Protein AF-A0A6J4FHJ6-F1 (afdb_monomer_lite)

Secondary structure (DSSP, 8-state):
--GGGS-HHHHHHHHHHHHHHHGGG---TTHHHHHHHHHHHHTT-TT-S-TTGGGSPPPGGGS-SHHHHHHHHHHHHHHHHTTS---TTHHHHHHHHHHHHT--HHHHHHHHHHHHS-GGGPPPHHHH---

Sequence (131 aa):
MELKDLSTDQRKALAVFAVQMMVADHSAAAAESQRIDWLEQELGVTGAIAAADYFIEPPLSLFPDRAARLLLLGELYVVALADGRRHPNENDVLKRLAASFGFGAPVLADLLAWAESPAASRPPVETAVKG

Radius of gyration: 13.81 Å; chains: 1; bounding box: 29×30×38 Å

Structure (mmCIF, N/CA/C/O backbone):
data_AF-A0A6J4FHJ6-F1
#
_entry.id   AF-A0A6J4FHJ6-F1
#
loop_
_atom_site.group_PDB
_atom_site.id
_atom_site.type_symbol
_atom_site.label_atom_id
_atom_site.label_alt_id
_atom_site.label_comp_id
_atom_site.label_asym_id
_atom_site.label_entity_id
_atom_site.label_seq_id
_atom_site.pdbx_PDB_ins_code
_atom_site.Cartn_x
_atom_site.Cartn_y
_atom_site.Cartn_z
_atom_site.occupancy
_atom_site.B_iso_or_equiv
_atom_site.auth_seq_id
_atom_site.auth_comp_id
_atom_site.auth_asym_id
_atom_site.auth_atom_id
_atom_site.pdbx_PDB_model_num
ATOM 1 N N . MET A 1 1 ? -6.924 4.117 -11.577 1.00 79.06 1 MET A N 1
ATOM 2 C CA . MET A 1 1 ? -7.394 4.027 -10.180 1.00 79.06 1 MET A CA 1
ATOM 3 C C . MET A 1 1 ? -6.351 4.645 -9.245 1.00 79.06 1 MET A C 1
ATOM 5 O O . MET A 1 1 ? -5.164 4.550 -9.547 1.00 79.06 1 MET A O 1
ATOM 9 N N . GLU A 1 2 ? -6.786 5.290 -8.166 1.00 83.00 2 GLU A N 1
ATOM 10 C CA . GLU A 1 2 ? -5.985 5.994 -7.150 1.00 83.00 2 GLU A CA 1
ATOM 11 C C . GLU A 1 2 ? -6.306 5.479 -5.734 1.00 83.00 2 GLU A C 1
ATOM 13 O O . GLU A 1 2 ? -7.322 4.818 -5.531 1.00 83.00 2 GLU A O 1
ATOM 18 N N . LEU A 1 3 ? -5.487 5.818 -4.729 1.00 82.69 3 LEU A N 1
ATOM 19 C CA . LEU A 1 3 ? -5.677 5.388 -3.331 1.00 82.69 3 LEU A CA 1
ATOM 20 C C . LEU A 1 3 ? -7.085 5.681 -2.780 1.00 82.69 3 LEU A C 1
ATOM 22 O O . LEU A 1 3 ? -7.664 4.866 -2.062 1.00 82.69 3 LEU A O 1
ATOM 26 N N . LYS A 1 4 ? -7.664 6.825 -3.162 1.00 84.19 4 LYS A N 1
ATOM 27 C CA . LYS A 1 4 ? -9.020 7.241 -2.765 1.00 84.19 4 LYS A CA 1
ATOM 28 C C . LYS A 1 4 ? -10.134 6.361 -3.346 1.00 84.19 4 LYS A C 1
ATOM 30 O O . LYS A 1 4 ? -11.243 6.381 -2.820 1.00 84.19 4 LYS A O 1
ATOM 35 N N . ASP A 1 5 ? -9.843 5.613 -4.411 1.00 87.69 5 ASP A N 1
ATOM 36 C CA . ASP A 1 5 ? -10.798 4.723 -5.075 1.00 87.69 5 ASP A CA 1
ATOM 37 C C . ASP A 1 5 ? -10.901 3.362 -4.362 1.00 87.69 5 ASP A C 1
ATOM 39 O O . ASP A 1 5 ? -11.840 2.607 -4.613 1.00 87.69 5 ASP A O 1
ATOM 43 N N . LEU A 1 6 ? -9.961 3.043 -3.462 1.00 89.94 6 LEU A N 1
ATOM 44 C CA . LEU A 1 6 ? -10.032 1.839 -2.637 1.00 89.94 6 LEU A CA 1
ATOM 45 C C . LEU A 1 6 ? -11.212 1.921 -1.663 1.00 89.94 6 LEU A C 1
ATOM 47 O O . LEU A 1 6 ? -11.481 2.973 -1.087 1.00 89.94 6 LEU A O 1
ATOM 51 N N . SER A 1 7 ? -11.882 0.799 -1.406 1.00 94.62 7 SER A N 1
ATOM 52 C CA . SER A 1 7 ? -12.872 0.686 -0.335 1.00 94.62 7 SER A CA 1
ATOM 53 C C . SER A 1 7 ? -12.218 0.815 1.044 1.00 94.62 7 SER A C 1
ATOM 55 O O . SER A 1 7 ? -11.008 0.645 1.202 1.00 94.62 7 SER A O 1
ATOM 57 N N . THR A 1 8 ? -13.018 1.069 2.081 1.00 94.56 8 THR A N 1
ATOM 58 C CA . THR A 1 8 ? -12.507 1.100 3.460 1.00 94.56 8 THR A CA 1
ATOM 59 C C . THR A 1 8 ? -11.808 -0.209 3.837 1.00 94.56 8 THR A C 1
ATOM 61 O O . THR A 1 8 ? -10.739 -0.166 4.436 1.00 94.56 8 THR A O 1
ATOM 64 N N . ASP A 1 9 ? -12.349 -1.364 3.441 1.00 95.81 9 ASP A N 1
ATOM 65 C CA . ASP A 1 9 ? -11.744 -2.667 3.745 1.00 95.81 9 ASP A CA 1
ATOM 66 C C . ASP A 1 9 ? -10.430 -2.888 2.986 1.00 95.81 9 ASP A C 1
ATOM 68 O O . ASP A 1 9 ? -9.483 -3.442 3.540 1.00 95.81 9 ASP A O 1
ATOM 72 N N . GLN A 1 10 ? -10.329 -2.397 1.748 1.00 95.25 10 GLN A N 1
ATOM 73 C CA . GLN A 1 10 ? -9.077 -2.416 0.987 1.00 95.25 10 GLN A CA 1
ATOM 74 C C . GLN A 1 10 ? -8.016 -1.512 1.621 1.00 95.25 10 GLN A C 1
ATOM 76 O O . GLN A 1 10 ? -6.862 -1.918 1.731 1.00 95.25 10 GLN A O 1
ATOM 81 N N . ARG A 1 11 ? -8.395 -0.316 2.089 1.00 95.19 11 ARG A N 1
ATOM 82 C CA . ARG A 1 11 ? -7.476 0.589 2.800 1.00 95.19 11 ARG A CA 1
ATOM 83 C C . ARG A 1 11 ? -7.028 0.007 4.140 1.00 95.19 11 ARG A C 1
ATOM 85 O O . ARG A 1 11 ? -5.852 0.102 4.472 1.00 95.19 11 ARG A O 1
ATOM 92 N N . LYS A 1 12 ? -7.921 -0.673 4.869 1.00 95.00 12 LYS A N 1
ATOM 93 C CA . LYS A 1 12 ? -7.554 -1.425 6.079 1.00 95.00 12 LYS A CA 1
ATOM 94 C C . LYS A 1 12 ? -6.572 -2.550 5.773 1.00 95.00 12 LYS A C 1
ATOM 96 O O . LYS A 1 12 ? -5.551 -2.662 6.439 1.00 95.00 12 LYS A O 1
ATOM 101 N N . ALA A 1 13 ? -6.850 -3.353 4.747 1.00 95.31 13 ALA A N 1
ATOM 102 C CA . ALA A 1 13 ? -5.952 -4.423 4.328 1.00 95.31 13 ALA A CA 1
ATOM 103 C C . ALA A 1 13 ? -4.571 -3.883 3.932 1.00 95.31 13 ALA A C 1
ATOM 105 O O . ALA A 1 13 ? -3.554 -4.456 4.311 1.00 95.31 13 ALA A O 1
ATOM 106 N N . LEU A 1 14 ? -4.532 -2.755 3.222 1.00 94.44 14 LEU A N 1
ATOM 107 C CA . LEU A 1 14 ? -3.291 -2.082 2.858 1.00 94.44 14 LEU A CA 1
ATOM 108 C C . LEU A 1 14 ? -2.503 -1.626 4.090 1.00 94.44 14 LEU A C 1
ATOM 110 O O . LEU A 1 14 ? -1.304 -1.890 4.157 1.00 94.44 14 LEU A O 1
ATOM 114 N N . ALA A 1 15 ? -3.170 -1.019 5.077 1.00 93.00 15 ALA A N 1
ATOM 115 C CA . ALA A 1 15 ? -2.541 -0.649 6.342 1.00 93.00 15 ALA A CA 1
ATOM 116 C C . ALA A 1 15 ? -1.938 -1.877 7.042 1.00 93.00 15 ALA A C 1
ATOM 118 O O . ALA A 1 15 ? -0.782 -1.848 7.452 1.00 93.00 15 ALA A O 1
ATOM 119 N N . VAL A 1 16 ? -2.676 -2.990 7.103 1.00 92.44 16 VAL A N 1
ATOM 120 C CA . VAL A 1 16 ? -2.187 -4.237 7.706 1.00 92.44 16 VAL A CA 1
ATOM 121 C C . VAL A 1 16 ? -0.962 -4.787 6.969 1.00 92.44 16 VAL A C 1
ATOM 123 O O . VAL A 1 16 ? 0.041 -5.085 7.614 1.00 92.44 16 VAL A O 1
ATOM 126 N N . PHE A 1 17 ? -0.989 -4.878 5.635 1.00 91.81 17 PHE A N 1
ATOM 127 C CA . PHE A 1 17 ? 0.169 -5.343 4.859 1.00 91.81 17 PHE A CA 1
ATOM 128 C C . PHE A 1 17 ? 1.398 -4.448 5.045 1.00 91.81 17 PHE A C 1
ATOM 130 O O . PHE A 1 17 ? 2.514 -4.950 5.175 1.00 91.81 17 PHE A O 1
ATOM 137 N N . ALA A 1 18 ? 1.197 -3.133 5.089 1.00 89.31 18 ALA A N 1
ATOM 138 C CA . ALA A 1 18 ? 2.258 -2.168 5.330 1.00 89.31 18 ALA A CA 1
ATOM 139 C C . ALA A 1 18 ? 2.877 -2.334 6.725 1.00 89.31 18 ALA A C 1
ATOM 141 O O . ALA A 1 18 ? 4.099 -2.356 6.848 1.00 89.31 18 ALA A O 1
ATOM 142 N N . VAL A 1 19 ? 2.063 -2.530 7.767 1.00 86.81 19 VAL A N 1
ATOM 143 C CA . VAL A 1 19 ? 2.575 -2.809 9.117 1.00 86.81 19 VAL A CA 1
ATOM 144 C C . VAL A 1 19 ? 3.337 -4.124 9.152 1.00 86.81 19 VAL A C 1
ATOM 146 O O . VAL A 1 19 ? 4.454 -4.147 9.654 1.00 86.81 19 VAL A O 1
ATOM 149 N N . GLN A 1 20 ? 2.800 -5.192 8.559 1.00 85.81 20 GLN A N 1
ATOM 150 C CA . GLN A 1 20 ? 3.484 -6.488 8.471 1.00 85.81 20 GLN A CA 1
ATOM 151 C C . GLN A 1 20 ? 4.840 -6.394 7.763 1.00 85.81 20 GLN A C 1
ATOM 153 O O . GLN A 1 20 ? 5.767 -7.119 8.114 1.00 85.81 20 GLN A O 1
ATOM 158 N N . MET A 1 21 ? 4.965 -5.490 6.790 1.00 83.81 21 MET A N 1
ATOM 159 C CA . MET A 1 21 ? 6.218 -5.199 6.100 1.00 83.81 21 MET A CA 1
ATOM 160 C C . MET A 1 21 ? 7.210 -4.436 6.996 1.00 83.81 21 MET A C 1
ATOM 162 O O . MET A 1 21 ? 8.385 -4.791 7.016 1.00 83.81 21 MET A O 1
ATOM 166 N N . MET A 1 22 ? 6.746 -3.450 7.775 1.00 78.19 22 MET A N 1
ATOM 167 C CA . MET A 1 22 ? 7.588 -2.668 8.697 1.00 78.19 22 MET A CA 1
ATOM 168 C C . MET A 1 22 ? 8.099 -3.491 9.889 1.00 78.19 22 MET A C 1
ATOM 170 O O . MET A 1 22 ? 9.265 -3.384 10.257 1.00 78.19 22 MET A O 1
ATOM 174 N N . VAL A 1 23 ? 7.242 -4.330 10.480 1.00 75.25 23 VAL A N 1
ATOM 175 C CA . VAL A 1 23 ? 7.563 -5.099 11.701 1.00 75.25 23 VAL A CA 1
ATOM 176 C C . VAL A 1 23 ? 8.324 -6.401 11.417 1.00 75.25 23 VAL A C 1
ATOM 178 O O . VAL A 1 23 ? 8.677 -7.127 12.351 1.00 75.25 23 VAL A O 1
ATOM 181 N N . ALA A 1 24 ? 8.590 -6.713 10.142 1.00 65.06 24 ALA A N 1
ATOM 182 C CA . ALA A 1 24 ? 9.255 -7.946 9.714 1.00 65.06 24 ALA A CA 1
ATOM 183 C C . ALA A 1 24 ? 10.684 -8.112 10.275 1.00 65.06 24 ALA A C 1
ATOM 185 O O . ALA A 1 24 ? 11.199 -9.227 10.277 1.00 65.06 24 ALA A O 1
ATOM 186 N N . ASP A 1 25 ? 11.312 -7.036 10.771 1.00 56.75 25 ASP A N 1
ATOM 187 C CA . ASP A 1 25 ? 12.667 -7.051 11.350 1.00 56.75 25 ASP A CA 1
ATOM 188 C C . ASP A 1 25 ? 12.692 -6.967 12.895 1.00 56.75 25 ASP A C 1
ATOM 190 O O . ASP A 1 25 ? 13.748 -6.810 13.503 1.00 56.75 25 ASP A O 1
ATOM 194 N N . HIS A 1 26 ? 11.529 -7.072 13.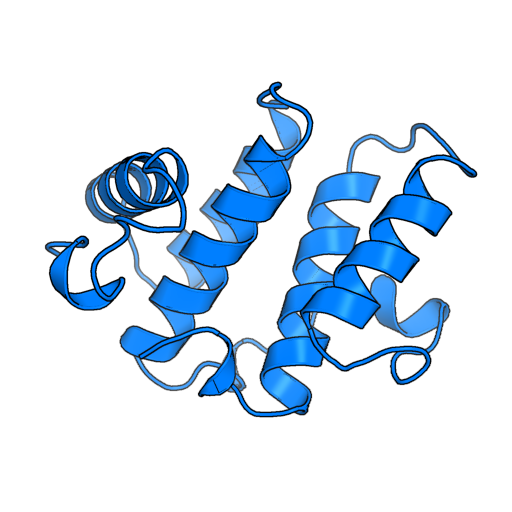559 1.00 53.19 26 HIS A N 1
ATOM 195 C CA . HIS A 1 26 ? 11.379 -7.119 15.027 1.00 53.19 26 HIS A CA 1
ATOM 196 C C . HIS A 1 26 ? 12.085 -5.995 15.828 1.00 53.19 26 HIS A C 1
ATOM 198 O O . HIS A 1 26 ? 12.336 -6.145 17.027 1.00 53.19 26 HIS A O 1
ATOM 204 N N . SER A 1 27 ? 12.371 -4.846 15.209 1.00 47.88 27 SER A N 1
ATOM 205 C CA . SER A 1 27 ? 13.122 -3.746 15.823 1.00 47.88 27 SER A CA 1
ATOM 206 C C . SER A 1 27 ? 12.438 -2.381 15.632 1.00 47.88 27 SER A C 1
ATOM 208 O O . SER A 1 27 ? 12.839 -1.615 14.760 1.00 47.88 27 SER A O 1
ATOM 210 N N . ALA A 1 28 ? 11.477 -2.027 16.502 1.00 50.66 28 ALA A N 1
ATOM 211 C CA . ALA A 1 28 ? 11.518 -0.843 17.392 1.00 50.66 28 ALA A CA 1
ATOM 212 C C . ALA A 1 28 ? 10.118 -0.297 17.780 1.00 50.66 28 ALA A C 1
ATOM 214 O O . ALA A 1 28 ? 9.475 0.456 17.050 1.00 50.66 28 ALA A O 1
ATOM 215 N N . ALA A 1 29 ? 9.752 -0.533 19.043 1.00 55.59 29 ALA A N 1
ATOM 216 C CA . ALA A 1 29 ? 8.441 -0.337 19.674 1.00 55.59 29 ALA A CA 1
ATOM 217 C C . ALA A 1 29 ? 7.928 1.115 19.892 1.00 55.59 29 ALA A C 1
ATOM 219 O O . ALA A 1 29 ? 7.054 1.325 20.728 1.00 55.59 29 ALA A O 1
ATOM 220 N N . ALA A 1 30 ? 8.455 2.131 19.198 1.00 51.94 30 ALA A N 1
ATOM 221 C CA . ALA A 1 30 ? 7.968 3.518 19.346 1.00 51.94 30 ALA A CA 1
ATOM 222 C C . ALA A 1 30 ? 7.965 4.323 18.038 1.00 51.94 30 ALA A C 1
ATOM 224 O O . ALA A 1 30 ? 7.035 5.090 17.788 1.00 51.94 30 ALA A O 1
ATOM 225 N N . ALA A 1 31 ? 8.971 4.125 17.179 1.00 55.12 31 ALA A N 1
ATOM 226 C CA . ALA A 1 31 ? 8.964 4.677 15.823 1.00 55.12 31 ALA A CA 1
ATOM 227 C C . ALA A 1 31 ? 7.906 3.988 14.939 1.00 55.12 31 ALA A C 1
ATOM 229 O O . ALA A 1 31 ? 7.358 4.622 14.041 1.00 55.12 31 ALA A O 1
ATOM 230 N N . GLU A 1 32 ? 7.577 2.723 15.230 1.00 67.69 32 GLU A N 1
ATOM 231 C CA . GLU A 1 32 ? 6.489 1.992 14.574 1.00 67.69 32 GLU A CA 1
ATOM 232 C C . GLU A 1 32 ? 5.123 2.614 14.872 1.00 67.69 32 GLU A C 1
ATOM 234 O O . GLU A 1 32 ? 4.383 2.875 13.935 1.00 67.69 32 GLU A O 1
ATOM 239 N N . SER A 1 33 ? 4.800 2.953 16.126 1.00 70.69 33 SER A N 1
ATOM 240 C CA . SER A 1 33 ? 3.485 3.525 16.464 1.00 70.69 33 SER A CA 1
ATOM 241 C C . SER A 1 33 ? 3.201 4.840 15.737 1.00 70.69 33 SER A C 1
ATOM 243 O O . SER A 1 33 ? 2.136 4.987 15.154 1.00 70.69 33 SER A O 1
ATOM 245 N N . GLN A 1 34 ? 4.171 5.761 15.672 1.00 77.19 34 GLN A N 1
ATOM 246 C CA . GLN A 1 34 ? 3.985 7.013 14.924 1.00 77.19 34 GLN A CA 1
ATOM 247 C C . GLN A 1 34 ? 3.828 6.783 13.416 1.00 77.19 34 GLN A C 1
ATOM 249 O O . GLN A 1 34 ? 3.076 7.502 12.761 1.00 77.19 34 GLN A O 1
ATOM 254 N N . ARG A 1 35 ? 4.529 5.788 12.854 1.00 76.25 35 ARG A N 1
ATOM 255 C CA . ARG A 1 35 ? 4.391 5.419 11.437 1.00 76.25 35 ARG A CA 1
ATOM 256 C C . ARG A 1 35 ? 3.044 4.764 11.151 1.00 76.25 35 ARG A C 1
ATOM 258 O O . ARG A 1 35 ? 2.466 5.048 10.109 1.00 76.25 35 ARG A O 1
ATOM 265 N N . ILE A 1 36 ? 2.547 3.938 12.069 1.00 82.19 36 ILE A N 1
ATOM 266 C CA . ILE A 1 36 ? 1.220 3.321 11.989 1.00 82.19 36 ILE A CA 1
ATOM 267 C C . ILE A 1 36 ? 0.143 4.404 12.048 1.00 82.19 36 ILE A C 1
ATOM 269 O O . ILE A 1 36 ? -0.693 4.452 11.155 1.00 82.19 36 ILE A O 1
ATOM 273 N N . ASP A 1 37 ? 0.205 5.315 13.023 1.00 85.50 37 ASP A N 1
ATOM 274 C CA . ASP A 1 37 ? -0.767 6.405 13.166 1.00 85.50 37 ASP A CA 1
ATOM 275 C C . ASP A 1 37 ? -0.798 7.301 11.918 1.00 85.50 37 ASP A C 1
ATOM 277 O O . ASP A 1 37 ? -1.868 7.617 11.393 1.00 85.50 37 ASP A O 1
ATOM 281 N N . TRP A 1 38 ? 0.382 7.674 11.406 1.00 85.19 38 TRP A N 1
ATOM 282 C CA . TRP A 1 38 ? 0.503 8.431 10.160 1.00 85.19 38 TRP A CA 1
ATOM 283 C C . TRP A 1 38 ? -0.108 7.670 8.978 1.00 85.19 38 TRP A C 1
ATOM 285 O O . TRP A 1 38 ? -0.899 8.234 8.226 1.00 85.19 38 TRP A O 1
ATOM 295 N N . LEU A 1 39 ? 0.202 6.380 8.838 1.00 86.06 39 LEU A N 1
ATOM 296 C CA . LEU A 1 39 ? -0.319 5.551 7.757 1.00 86.06 39 LEU A CA 1
ATOM 297 C C . LEU A 1 39 ? -1.844 5.401 7.837 1.00 86.06 39 LEU A C 1
ATOM 299 O O . LEU A 1 39 ? -2.532 5.546 6.828 1.00 86.06 39 LEU A O 1
ATOM 303 N N . GLU A 1 40 ? -2.394 5.137 9.023 1.00 90.12 40 GLU A N 1
ATOM 304 C CA . GLU A 1 40 ? -3.841 5.064 9.217 1.00 90.12 40 GLU A CA 1
ATOM 305 C C . GLU A 1 40 ? -4.523 6.392 8.860 1.00 90.12 40 GLU A C 1
ATOM 307 O O . GLU A 1 40 ? -5.616 6.383 8.287 1.00 90.12 40 GLU A O 1
ATOM 312 N N . GLN A 1 41 ? -3.887 7.525 9.178 1.00 90.94 41 GLN A N 1
ATOM 313 C CA . GLN A 1 41 ? -4.383 8.854 8.832 1.00 90.94 41 GLN A CA 1
ATOM 314 C C . GLN A 1 41 ? -4.381 9.088 7.316 1.00 90.94 41 GLN A C 1
ATOM 316 O O . GLN A 1 41 ? -5.411 9.496 6.776 1.00 90.94 41 GLN A O 1
ATOM 321 N N . GLU A 1 42 ? -3.282 8.785 6.621 1.00 86.25 42 GLU A N 1
ATOM 322 C CA . GLU A 1 42 ? -3.193 8.897 5.154 1.00 86.25 42 GLU A CA 1
ATOM 323 C C . GLU A 1 42 ? -4.237 8.017 4.449 1.00 86.25 42 GLU A C 1
ATOM 325 O O . GLU A 1 42 ? -4.797 8.384 3.415 1.00 86.25 42 GLU A O 1
ATOM 330 N N . LEU A 1 43 ? -4.556 6.867 5.043 1.00 89.06 43 LEU A N 1
ATOM 331 C CA . LEU A 1 43 ? -5.541 5.920 4.523 1.00 89.06 43 LEU A CA 1
ATOM 332 C C . LEU A 1 43 ? -6.977 6.198 4.986 1.00 89.06 43 LEU A C 1
ATOM 334 O O . LEU A 1 43 ? -7.912 5.530 4.530 1.00 89.06 43 LEU A O 1
ATOM 338 N N . GLY A 1 44 ? -7.187 7.163 5.883 1.00 91.62 44 GLY A N 1
ATOM 339 C CA . GLY A 1 44 ? -8.498 7.464 6.4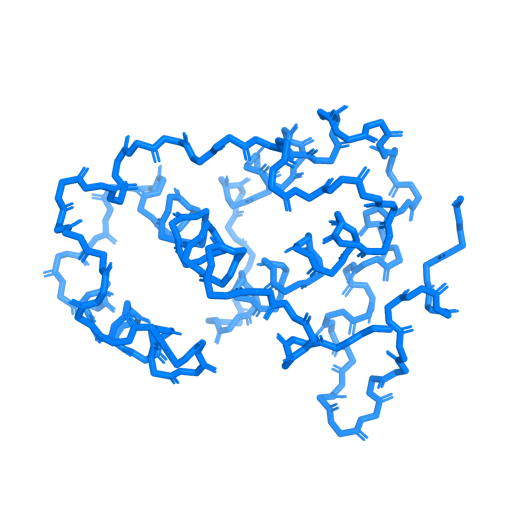57 1.00 91.62 44 GLY A CA 1
ATOM 340 C C . GLY A 1 44 ? -9.118 6.274 7.199 1.00 91.62 44 GLY A C 1
ATOM 341 O O . GLY A 1 44 ? -10.326 6.047 7.101 1.00 91.62 44 GLY A O 1
ATOM 342 N N . VAL A 1 45 ? -8.293 5.483 7.891 1.00 93.12 45 VAL A N 1
ATOM 343 C CA . VAL A 1 45 ? -8.693 4.300 8.680 1.00 93.12 45 VAL A CA 1
ATOM 344 C C . VAL A 1 45 ? -8.272 4.401 10.150 1.00 93.12 45 VAL A C 1
ATOM 346 O O . VAL A 1 45 ? -8.242 3.388 10.843 1.00 93.12 45 VAL A O 1
ATOM 349 N N . THR A 1 46 ? -7.986 5.613 10.635 1.00 92.50 46 THR A N 1
ATOM 350 C CA . THR A 1 46 ? -7.573 5.880 12.021 1.00 92.50 46 THR A CA 1
ATOM 351 C C . THR A 1 46 ? -8.491 5.216 13.044 1.00 92.50 46 THR A C 1
ATOM 353 O O . THR A 1 46 ? -9.699 5.465 13.063 1.00 92.50 46 THR A O 1
ATOM 356 N N . GLY A 1 47 ? -7.913 4.363 13.895 1.00 88.00 47 GLY A N 1
ATOM 357 C CA . GLY A 1 47 ? -8.624 3.640 14.951 1.00 88.00 47 GLY A CA 1
ATOM 358 C C . GLY A 1 47 ? -9.616 2.584 14.449 1.00 88.00 47 GLY A C 1
ATOM 359 O O . GLY A 1 47 ? -10.453 2.111 15.220 1.00 88.00 47 GLY A O 1
ATOM 360 N N . ALA A 1 48 ? -9.561 2.219 13.165 1.00 91.44 48 ALA A N 1
ATOM 361 C CA . ALA A 1 48 ? -10.495 1.279 12.547 1.00 91.44 48 ALA A CA 1
ATOM 362 C C . ALA A 1 48 ? -9.959 -0.164 12.453 1.00 91.44 48 ALA A C 1
ATOM 364 O O . ALA A 1 48 ? -10.677 -1.035 11.941 1.00 91.44 48 ALA A O 1
ATOM 365 N N . ILE A 1 49 ? -8.726 -0.402 12.913 1.00 91.38 49 ILE A N 1
ATOM 366 C CA . ILE A 1 49 ? -8.030 -1.694 12.942 1.00 91.38 49 ILE A CA 1
ATOM 367 C C . ILE A 1 49 ? -7.638 -1.965 14.396 1.00 91.38 49 ILE A C 1
ATOM 369 O O . ILE A 1 49 ? -7.006 -1.127 15.037 1.00 91.38 49 ILE A O 1
ATOM 373 N N . ALA A 1 50 ? -8.032 -3.112 14.953 1.00 88.94 50 ALA A N 1
ATOM 374 C CA . ALA A 1 50 ? -7.601 -3.456 16.302 1.00 88.94 50 ALA A CA 1
ATOM 375 C C . ALA A 1 50 ? -6.114 -3.843 16.294 1.00 88.94 50 ALA A C 1
ATOM 377 O O . ALA A 1 50 ? -5.632 -4.451 15.343 1.00 88.94 50 ALA A O 1
ATOM 378 N N . ALA A 1 51 ? -5.393 -3.575 17.387 1.00 84.25 51 ALA A N 1
ATOM 379 C CA . ALA A 1 51 ? -3.963 -3.892 17.490 1.00 84.25 51 ALA A CA 1
ATOM 380 C C . ALA A 1 51 ? -3.635 -5.366 17.162 1.00 84.25 51 ALA A C 1
ATOM 382 O O . ALA A 1 51 ? -2.595 -5.657 16.581 1.00 84.25 51 ALA A O 1
ATOM 383 N N . ALA A 1 52 ? -4.533 -6.296 17.507 1.00 85.62 52 ALA A N 1
ATOM 384 C CA . ALA A 1 52 ? -4.376 -7.716 17.199 1.00 85.62 52 ALA A CA 1
ATOM 385 C C . ALA A 1 52 ? -4.557 -8.042 15.703 1.00 85.62 52 ALA A C 1
ATOM 387 O O . ALA A 1 52 ? -3.927 -8.974 15.207 1.00 85.62 52 ALA A O 1
ATOM 388 N N . ASP A 1 53 ? -5.372 -7.269 14.981 1.00 89.12 53 ASP A N 1
ATOM 389 C CA . ASP A 1 53 ? -5.703 -7.521 13.574 1.00 89.12 53 ASP A CA 1
ATOM 390 C C . ASP A 1 53 ? -4.528 -7.205 12.641 1.00 89.12 53 ASP A C 1
ATOM 392 O O . ASP A 1 53 ? -4.428 -7.779 11.560 1.00 89.12 53 ASP A O 1
ATOM 396 N N . TYR A 1 54 ? -3.582 -6.368 13.077 1.00 86.94 54 TYR A N 1
ATOM 397 C CA . TYR A 1 54 ? -2.339 -6.106 12.345 1.00 86.94 54 TYR A CA 1
ATOM 398 C C . TYR A 1 54 ? -1.491 -7.362 12.106 1.00 86.94 54 TYR A C 1
ATOM 400 O O . TYR A 1 54 ? -0.733 -7.436 11.138 1.00 86.94 54 TYR A O 1
ATOM 408 N N . PHE A 1 55 ? -1.652 -8.380 12.949 1.00 84.06 55 PHE A N 1
ATOM 409 C CA . PHE A 1 55 ? -0.938 -9.651 12.835 1.00 84.06 55 PHE A CA 1
ATOM 410 C C . PHE A 1 55 ? -1.728 -10.719 12.067 1.00 84.06 55 PHE A C 1
ATOM 412 O O . PHE A 1 55 ? -1.261 -11.850 11.934 1.00 84.06 55 PHE A O 1
ATOM 419 N N . ILE A 1 56 ? -2.911 -10.376 11.552 1.00 89.31 56 ILE A N 1
ATOM 420 C CA . ILE A 1 56 ? -3.767 -11.273 10.776 1.00 89.31 56 ILE A CA 1
ATOM 421 C C . ILE A 1 56 ? -3.680 -10.861 9.307 1.00 89.31 56 ILE A C 1
ATOM 423 O O . ILE A 1 56 ? -4.038 -9.747 8.943 1.00 89.31 56 ILE A O 1
ATOM 427 N N . GLU A 1 57 ? -3.188 -11.752 8.444 1.00 89.88 57 GLU A N 1
ATOM 428 C CA . GLU A 1 57 ? -3.061 -11.458 7.013 1.00 89.88 57 GLU A CA 1
ATOM 429 C C . GLU A 1 57 ? -4.445 -11.229 6.366 1.00 89.88 57 GLU A C 1
ATOM 431 O O . GLU A 1 57 ? -5.312 -12.108 6.447 1.00 89.88 57 GLU A O 1
ATOM 436 N N . PRO A 1 58 ? -4.682 -10.068 5.722 1.00 93.56 58 PRO A N 1
ATOM 437 C CA . PRO A 1 58 ? -5.952 -9.783 5.071 1.00 93.56 58 PRO A CA 1
ATOM 438 C C . PRO A 1 58 ? -6.211 -10.714 3.880 1.00 93.56 58 PRO A C 1
ATOM 440 O O . PRO A 1 58 ? -5.281 -11.085 3.157 1.00 93.56 58 PRO A O 1
ATOM 443 N N . PRO A 1 59 ? -7.480 -11.047 3.589 1.00 94.62 59 PRO A N 1
ATOM 444 C CA . PRO A 1 59 ? -7.800 -11.885 2.446 1.00 94.62 59 PRO A CA 1
ATOM 445 C C . PRO A 1 59 ? -7.500 -11.158 1.129 1.00 94.62 59 PRO A C 1
ATOM 447 O O . PRO A 1 59 ? -8.047 -10.093 0.839 1.00 94.62 59 PRO A O 1
ATOM 450 N N . LEU A 1 60 ? -6.692 -11.787 0.273 1.00 93.69 60 LEU A N 1
ATOM 451 C CA . LEU A 1 60 ? -6.321 -11.250 -1.043 1.00 93.69 60 LEU A CA 1
ATOM 452 C C . LEU A 1 60 ? -7.522 -11.028 -1.977 1.00 93.69 60 LEU A C 1
ATOM 454 O O . LEU A 1 60 ? -7.445 -10.219 -2.900 1.00 93.69 60 LEU A O 1
ATOM 458 N N . SER A 1 61 ? -8.653 -11.695 -1.720 1.00 95.44 61 SER A N 1
ATOM 459 C CA . SER A 1 61 ? -9.910 -11.495 -2.451 1.00 95.44 61 SER A CA 1
ATOM 460 C C . SER A 1 61 ? -10.484 -10.081 -2.317 1.00 95.44 61 SER A C 1
ATOM 462 O O . SER A 1 61 ? -11.349 -9.717 -3.109 1.00 95.44 61 SER A O 1
ATOM 464 N N . LEU A 1 62 ? -10.003 -9.274 -1.361 1.00 95.88 62 LEU A N 1
ATOM 465 C CA . LEU A 1 62 ? -10.327 -7.846 -1.271 1.00 95.88 62 LEU A CA 1
ATOM 466 C C . LEU A 1 62 ? -9.809 -7.044 -2.471 1.00 95.88 62 LEU A C 1
ATOM 468 O O . LEU A 1 62 ? -10.312 -5.953 -2.722 1.00 95.88 62 LEU A O 1
ATOM 472 N N . PHE A 1 63 ? -8.852 -7.576 -3.236 1.00 95.50 63 PHE A N 1
ATOM 473 C CA . PHE A 1 63 ? -8.278 -6.946 -4.427 1.00 95.50 63 PHE A CA 1
ATOM 474 C C . PHE A 1 63 ? -8.658 -7.768 -5.673 1.00 95.50 63 PHE A C 1
ATOM 476 O O . PHE A 1 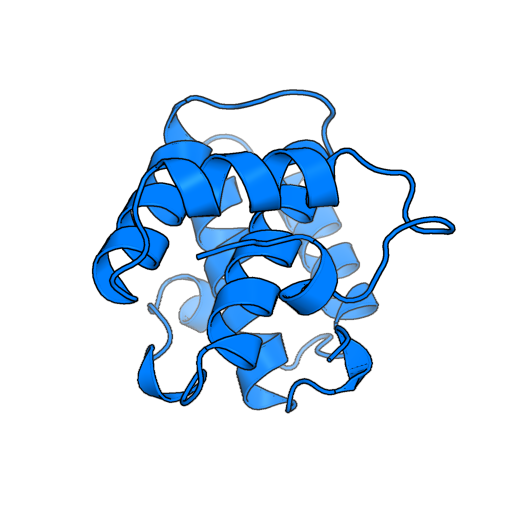63 ? -7.849 -8.547 -6.195 1.00 95.50 63 PHE A O 1
ATOM 483 N N . PRO A 1 64 ? -9.923 -7.667 -6.131 1.00 93.31 64 PRO A N 1
ATOM 484 C CA . PRO A 1 64 ? -10.495 -8.616 -7.081 1.00 93.31 64 PRO A CA 1
ATOM 485 C C . PRO A 1 64 ? -9.889 -8.501 -8.480 1.00 93.31 64 PRO A C 1
ATOM 487 O O . PRO A 1 64 ? -9.734 -9.519 -9.155 1.00 93.31 64 PRO A O 1
ATOM 490 N N . ASP A 1 65 ? -9.500 -7.300 -8.900 1.00 93.50 65 ASP A N 1
ATOM 491 C CA . ASP A 1 65 ? -9.021 -7.018 -10.250 1.00 93.50 65 ASP A CA 1
ATOM 492 C C . ASP A 1 65 ? -7.542 -6.601 -10.294 1.00 93.50 65 ASP A C 1
ATOM 494 O O . ASP A 1 65 ? -6.885 -6.363 -9.278 1.00 93.50 65 ASP A O 1
ATOM 498 N N . ARG A 1 66 ? -6.995 -6.553 -11.515 1.00 93.12 66 ARG A N 1
ATOM 499 C CA . ARG A 1 66 ? -5.592 -6.198 -11.762 1.00 93.12 66 ARG A CA 1
ATOM 500 C C . ARG A 1 66 ? -5.263 -4.800 -11.238 1.00 93.12 66 ARG A C 1
ATOM 502 O O . ARG A 1 66 ? -4.182 -4.625 -10.683 1.00 93.12 66 ARG A O 1
ATOM 509 N N . ALA A 1 67 ? -6.171 -3.837 -11.393 1.00 92.25 67 ALA A N 1
ATOM 510 C CA . ALA A 1 67 ? -5.960 -2.467 -10.949 1.00 92.25 67 ALA A CA 1
ATOM 511 C C . ALA A 1 67 ? -5.762 -2.429 -9.430 1.00 92.25 67 ALA A C 1
ATOM 513 O O . ALA A 1 67 ? -4.741 -1.927 -8.960 1.00 92.25 67 ALA A O 1
ATOM 514 N N . ALA A 1 68 ? -6.699 -3.015 -8.676 1.00 93.56 68 ALA A N 1
ATOM 515 C CA . ALA A 1 68 ? -6.689 -3.116 -7.216 1.00 93.56 68 ALA A CA 1
ATOM 516 C C . ALA A 1 68 ? -5.368 -3.695 -6.698 1.00 93.56 68 ALA A C 1
ATOM 518 O O . ALA A 1 68 ? -4.751 -3.150 -5.784 1.00 93.56 68 ALA A O 1
ATOM 519 N N . ARG A 1 69 ? -4.904 -4.779 -7.327 1.00 95.38 69 ARG A N 1
ATOM 520 C CA . ARG A 1 69 ? -3.671 -5.479 -6.941 1.00 95.38 69 ARG A CA 1
ATOM 521 C C . ARG A 1 69 ? -2.416 -4.664 -7.244 1.00 95.38 69 ARG A C 1
ATOM 523 O O . ARG A 1 69 ? -1.500 -4.640 -6.428 1.00 95.38 69 ARG A O 1
ATOM 530 N N . LEU A 1 70 ? -2.366 -3.998 -8.400 1.00 94.75 70 LEU A N 1
ATOM 531 C CA . LEU A 1 70 ? -1.250 -3.116 -8.742 1.00 94.75 70 LEU A CA 1
ATOM 532 C C . LEU A 1 70 ? -1.179 -1.907 -7.821 1.00 94.75 70 LEU A C 1
ATOM 534 O O . LEU A 1 70 ? -0.088 -1.547 -7.395 1.00 94.75 70 LEU A O 1
ATOM 538 N N . LEU A 1 71 ? -2.324 -1.305 -7.496 1.00 93.31 71 LEU A N 1
ATOM 539 C CA . LEU A 1 71 ? -2.358 -0.181 -6.572 1.00 93.31 71 LEU A CA 1
ATOM 540 C C . LEU A 1 71 ? -1.905 -0.611 -5.177 1.00 93.31 71 LEU A C 1
ATOM 542 O O . LEU A 1 71 ? -1.052 0.055 -4.610 1.00 93.31 71 LEU A O 1
ATOM 546 N N . LEU A 1 72 ? -2.381 -1.754 -4.666 1.00 94.56 72 LEU A N 1
ATOM 547 C CA . LEU A 1 72 ? -1.894 -2.299 -3.396 1.00 94.56 72 LEU A CA 1
ATOM 548 C C . LEU A 1 72 ? -0.366 -2.427 -3.387 1.00 94.56 72 LEU A C 1
ATOM 550 O O . LEU A 1 72 ? 0.287 -1.913 -2.485 1.00 94.56 72 LEU A O 1
ATOM 554 N N . LEU A 1 73 ? 0.212 -3.098 -4.386 1.00 93.94 73 LEU A N 1
ATOM 555 C CA . LEU A 1 73 ? 1.662 -3.295 -4.444 1.00 93.94 73 LEU A CA 1
ATOM 556 C C . LEU A 1 73 ? 2.427 -1.980 -4.623 1.00 93.94 73 LEU A C 1
ATOM 558 O O . LEU A 1 73 ? 3.473 -1.797 -4.007 1.00 93.94 73 LEU A O 1
ATOM 562 N N . GLY A 1 74 ? 1.921 -1.073 -5.460 1.00 92.31 74 GLY A N 1
ATOM 563 C CA . GLY A 1 74 ? 2.537 0.228 -5.703 1.00 92.31 74 GLY A CA 1
ATOM 564 C C . GLY A 1 74 ? 2.583 1.074 -4.437 1.00 92.31 74 GLY A C 1
ATOM 565 O O . GLY A 1 74 ? 3.627 1.620 -4.099 1.00 92.31 74 GLY A O 1
ATOM 566 N N . GLU A 1 75 ? 1.483 1.134 -3.696 1.00 91.12 75 GLU A N 1
ATOM 567 C CA . GLU A 1 75 ? 1.416 1.869 -2.433 1.00 91.12 75 GLU A CA 1
ATOM 568 C C . GLU A 1 75 ? 2.281 1.217 -1.346 1.00 91.12 75 GLU A C 1
ATOM 570 O O . GLU A 1 75 ? 2.961 1.917 -0.599 1.00 91.12 75 GLU A O 1
ATOM 575 N N . LEU A 1 76 ? 2.369 -0.117 -1.305 1.00 90.75 76 LEU A N 1
ATOM 576 C CA . LEU A 1 76 ? 3.323 -0.798 -0.424 1.00 90.75 76 LEU A CA 1
ATOM 577 C C . LEU A 1 76 ? 4.779 -0.443 -0.768 1.00 90.75 76 LEU A C 1
ATOM 579 O O . LEU A 1 76 ? 5.582 -0.245 0.139 1.00 90.75 76 LEU A O 1
ATOM 583 N N . TYR A 1 77 ? 5.126 -0.273 -2.048 1.00 89.56 77 TYR A N 1
ATOM 584 C CA . TYR A 1 77 ? 6.439 0.260 -2.425 1.00 89.56 77 TYR A CA 1
ATOM 585 C C . TYR A 1 77 ? 6.652 1.696 -1.937 1.00 89.56 77 TYR A C 1
ATOM 587 O O . TYR A 1 77 ? 7.740 2.019 -1.468 1.00 89.56 77 TYR A O 1
ATOM 595 N N . VAL A 1 78 ? 5.637 2.560 -2.019 1.00 87.56 78 VAL A N 1
ATOM 596 C CA . VAL A 1 78 ? 5.724 3.939 -1.506 1.00 87.56 78 VAL A CA 1
ATOM 597 C C . VAL A 1 78 ? 5.999 3.937 -0.005 1.00 87.56 78 VAL A C 1
ATOM 599 O O . VAL A 1 78 ? 6.860 4.682 0.457 1.00 87.56 78 VAL A O 1
ATOM 602 N N . VAL A 1 79 ? 5.310 3.069 0.737 1.00 84.00 79 VAL A N 1
ATOM 603 C CA . VAL A 1 79 ? 5.518 2.897 2.176 1.00 84.00 79 VAL A CA 1
ATOM 604 C C . VAL A 1 79 ? 6.929 2.387 2.477 1.00 84.00 79 VAL A C 1
ATOM 606 O O . VAL A 1 79 ? 7.594 2.957 3.338 1.00 84.00 79 VAL A O 1
ATOM 609 N N . ALA A 1 80 ? 7.413 1.375 1.751 1.00 82.00 80 ALA A N 1
ATOM 610 C CA . ALA A 1 80 ? 8.770 0.848 1.925 1.00 82.00 80 ALA A CA 1
ATOM 611 C C . ALA A 1 80 ? 9.845 1.914 1.649 1.00 82.00 80 ALA A C 1
ATOM 613 O O . ALA A 1 80 ? 10.872 1.965 2.310 1.00 82.00 80 ALA A O 1
ATOM 614 N N . LEU A 1 81 ? 9.609 2.812 0.689 1.00 80.56 81 LEU A N 1
ATOM 615 C CA . LEU A 1 81 ? 10.551 3.880 0.341 1.00 80.56 81 LEU A CA 1
ATOM 616 C C . LEU A 1 81 ? 10.474 5.102 1.274 1.00 80.56 81 LEU A C 1
ATOM 618 O O . LEU A 1 81 ? 11.317 5.996 1.164 1.00 80.56 81 LEU A O 1
ATOM 622 N N . ALA A 1 82 ? 9.494 5.169 2.182 1.00 77.19 82 ALA A N 1
ATOM 623 C CA . ALA A 1 82 ? 9.231 6.355 2.999 1.00 77.19 82 ALA A CA 1
ATOM 624 C C . ALA A 1 82 ? 10.374 6.696 3.971 1.00 77.19 82 ALA A C 1
ATOM 626 O O . ALA A 1 82 ? 10.559 7.864 4.315 1.00 77.19 82 ALA A O 1
ATOM 627 N N . ASP A 1 83 ? 11.164 5.707 4.399 1.00 68.88 83 ASP A N 1
ATOM 628 C CA . ASP A 1 83 ? 12.323 5.928 5.271 1.00 68.88 83 ASP A CA 1
ATOM 629 C C . ASP A 1 83 ? 13.650 6.140 4.510 1.00 68.88 83 ASP A C 1
ATOM 631 O O . ASP A 1 83 ? 14.708 6.326 5.123 1.00 68.88 83 ASP A O 1
ATOM 635 N N . GLY A 1 84 ? 13.588 6.162 3.173 1.00 61.25 84 GLY A N 1
ATOM 636 C CA . GLY A 1 84 ? 14.727 6.377 2.283 1.00 61.25 84 GLY A CA 1
ATOM 637 C C . GLY A 1 84 ? 15.712 5.207 2.218 1.00 61.25 84 GLY A C 1
ATOM 638 O O . GLY A 1 84 ? 16.782 5.354 1.619 1.00 61.25 84 GLY A O 1
ATOM 639 N N . ARG A 1 85 ? 15.398 4.056 2.824 1.00 61.78 85 ARG A N 1
ATOM 640 C CA . ARG A 1 85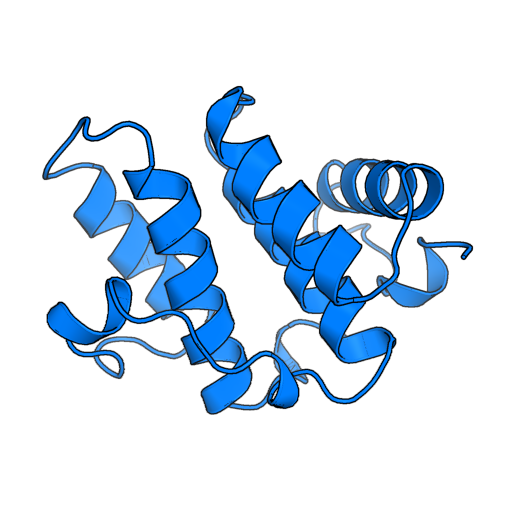 ? 16.210 2.838 2.781 1.00 61.78 85 ARG A CA 1
ATOM 641 C C . ARG A 1 85 ? 15.368 1.692 2.236 1.00 61.78 85 ARG A C 1
ATOM 643 O O . ARG A 1 85 ? 14.165 1.647 2.402 1.00 61.78 85 ARG A O 1
ATOM 650 N N . ARG A 1 86 ? 16.016 0.765 1.533 1.00 62.69 86 ARG A N 1
ATOM 651 C CA . ARG A 1 86 ? 15.381 -0.494 1.132 1.00 62.69 86 ARG A CA 1
ATOM 652 C C . ARG A 1 86 ? 15.851 -1.563 2.094 1.00 62.69 86 ARG A C 1
ATOM 654 O O . ARG A 1 86 ? 17.045 -1.882 2.082 1.00 62.69 86 ARG A O 1
ATOM 661 N N . HIS A 1 87 ? 14.951 -2.134 2.881 1.00 64.62 87 HIS A N 1
ATOM 662 C CA . HIS A 1 87 ? 15.316 -3.264 3.726 1.00 64.62 87 HIS A CA 1
ATOM 663 C C . HIS A 1 87 ? 15.127 -4.572 2.940 1.00 64.62 87 HIS A C 1
ATOM 665 O O . HIS A 1 87 ? 14.126 -4.744 2.237 1.00 64.62 87 HIS A O 1
ATOM 671 N N . PRO A 1 88 ? 16.079 -5.524 2.998 1.00 63.94 88 PRO A N 1
ATOM 672 C CA . PRO A 1 88 ? 15.961 -6.802 2.293 1.00 63.94 88 PRO A CA 1
ATOM 673 C C . PRO A 1 88 ? 14.663 -7.561 2.607 1.00 63.94 88 PRO A C 1
ATOM 675 O O . PRO A 1 88 ? 14.114 -8.198 1.711 1.00 63.94 88 PRO A O 1
ATOM 678 N N . ASN A 1 89 ? 14.153 -7.425 3.836 1.00 63.94 89 ASN A N 1
ATOM 679 C CA . ASN A 1 89 ? 12.971 -8.128 4.337 1.00 63.94 89 ASN A CA 1
ATOM 680 C C . ASN A 1 89 ? 11.648 -7.527 3.818 1.00 63.94 89 ASN A C 1
ATOM 682 O O . ASN A 1 89 ? 10.685 -8.259 3.595 1.00 63.94 89 ASN A O 1
ATOM 686 N N . GLU A 1 90 ? 11.593 -6.219 3.537 1.00 67.12 90 GLU A N 1
ATOM 687 C CA . GLU A 1 90 ? 10.396 -5.562 2.971 1.00 67.12 90 GLU A CA 1
ATOM 688 C C . GLU A 1 90 ? 10.085 -6.083 1.564 1.00 67.12 90 GLU A C 1
ATOM 690 O O . GLU A 1 90 ? 8.930 -6.235 1.159 1.00 67.12 90 GLU A O 1
ATOM 695 N N . ASN A 1 91 ? 11.139 -6.452 0.832 1.00 74.44 91 ASN A N 1
ATOM 696 C CA . ASN A 1 91 ? 11.004 -7.058 -0.483 1.00 74.44 91 ASN A CA 1
ATOM 697 C C . ASN A 1 91 ? 10.325 -8.432 -0.441 1.00 74.44 91 ASN A C 1
ATOM 699 O O . ASN A 1 91 ? 9.785 -8.846 -1.465 1.00 74.44 91 ASN A O 1
ATOM 703 N N . ASP A 1 92 ? 10.337 -9.155 0.680 1.00 81.44 92 ASP A N 1
ATOM 704 C CA . ASP A 1 92 ? 9.780 -10.509 0.726 1.00 81.44 92 ASP A CA 1
ATOM 705 C C . ASP A 1 92 ? 8.252 -10.501 0.808 1.00 81.44 92 ASP A C 1
ATOM 707 O O . ASP A 1 92 ? 7.606 -11.286 0.108 1.00 81.44 92 ASP A O 1
ATOM 711 N N . VAL A 1 93 ? 7.657 -9.564 1.557 1.00 84.44 93 VAL A N 1
ATOM 712 C CA . VAL A 1 93 ? 6.197 -9.350 1.553 1.00 84.44 93 VAL A CA 1
ATOM 713 C C . VAL A 1 93 ? 5.733 -8.935 0.155 1.00 84.44 93 VAL A C 1
ATOM 715 O O . VAL A 1 93 ? 4.824 -9.552 -0.401 1.00 84.44 93 VAL A O 1
ATOM 718 N N . LEU A 1 94 ? 6.410 -7.963 -0.464 1.00 89.12 94 LEU A N 1
ATOM 719 C CA . LEU A 1 94 ? 6.095 -7.492 -1.817 1.00 89.12 94 LEU A CA 1
ATOM 720 C C . LEU A 1 94 ? 6.203 -8.606 -2.869 1.00 89.12 94 LEU A C 1
ATOM 722 O O . LEU A 1 94 ? 5.284 -8.790 -3.669 1.00 89.12 94 LEU A O 1
ATOM 726 N N . LYS A 1 95 ? 7.286 -9.395 -2.852 1.00 89.31 95 LYS A N 1
ATOM 727 C CA . LYS A 1 95 ? 7.460 -10.541 -3.761 1.00 89.31 95 LYS A CA 1
ATOM 728 C C . LYS A 1 95 ? 6.394 -11.609 -3.539 1.00 89.31 95 LYS A C 1
ATOM 730 O O . LYS A 1 95 ? 5.865 -12.134 -4.518 1.00 89.31 95 LYS A O 1
ATOM 735 N N . ARG A 1 96 ? 6.063 -11.931 -2.282 1.00 91.00 96 ARG A N 1
ATOM 736 C CA . ARG A 1 96 ? 5.023 -12.915 -1.942 1.00 91.00 96 ARG A CA 1
ATOM 737 C C . ARG A 1 96 ? 3.656 -12.475 -2.459 1.00 91.00 96 ARG A C 1
ATOM 739 O O . ARG A 1 96 ? 2.954 -13.275 -3.081 1.00 91.00 96 ARG A O 1
ATOM 746 N N . LEU A 1 97 ? 3.290 -11.214 -2.236 1.00 93.06 97 LEU A N 1
ATOM 747 C CA . LEU A 1 97 ? 2.026 -10.653 -2.709 1.00 93.06 97 LEU A CA 1
ATOM 748 C C . LEU A 1 97 ? 1.972 -10.616 -4.237 1.00 93.06 97 LEU A C 1
ATOM 750 O O . LEU A 1 97 ? 1.002 -11.086 -4.827 1.00 93.06 97 LEU A O 1
ATOM 754 N N . ALA A 1 98 ? 3.038 -10.155 -4.893 1.00 93.62 98 ALA A N 1
ATOM 755 C CA . ALA A 1 98 ? 3.118 -10.153 -6.350 1.00 93.62 98 ALA A CA 1
ATOM 756 C C . ALA A 1 98 ? 2.992 -11.559 -6.945 1.00 93.62 98 ALA A C 1
ATOM 758 O O . ALA A 1 98 ? 2.186 -11.756 -7.853 1.00 93.62 98 ALA A O 1
ATOM 759 N N . ALA A 1 99 ? 3.688 -12.550 -6.383 1.00 94.19 99 ALA A N 1
ATOM 760 C CA . ALA A 1 99 ? 3.552 -13.944 -6.797 1.00 94.19 99 ALA A CA 1
ATOM 761 C C . ALA A 1 99 ? 2.114 -14.460 -6.612 1.00 94.19 99 ALA A C 1
ATOM 763 O O . ALA A 1 99 ? 1.571 -15.098 -7.513 1.00 94.19 99 ALA A O 1
ATOM 764 N N . SER A 1 100 ? 1.469 -14.123 -5.491 1.00 94.62 100 SER A N 1
ATOM 765 C CA . SER A 1 100 ? 0.075 -14.503 -5.207 1.00 94.62 100 SER A CA 1
ATOM 766 C C . SER A 1 100 ? -0.923 -13.869 -6.183 1.00 94.62 100 SER A C 1
ATOM 768 O O . SER A 1 100 ? -1.965 -14.451 -6.478 1.00 94.62 100 SER A O 1
ATOM 770 N N . PHE A 1 101 ? -0.594 -12.697 -6.731 1.00 94.56 101 PHE A N 1
ATOM 771 C CA . PHE A 1 101 ? -1.377 -12.028 -7.769 1.00 94.56 101 PHE A CA 1
ATOM 772 C C . PHE A 1 101 ? -1.015 -12.443 -9.200 1.00 94.56 101 PHE A C 1
ATOM 774 O O . PHE A 1 101 ? -1.692 -12.011 -10.134 1.00 94.56 101 PHE A O 1
ATOM 781 N N . GLY A 1 102 ? 0.006 -13.286 -9.380 1.00 94.44 102 GLY A N 1
ATOM 782 C CA . GLY A 1 102 ? 0.495 -13.713 -10.691 1.00 94.44 102 GLY A CA 1
ATOM 783 C C . GLY A 1 102 ? 1.378 -12.680 -11.399 1.00 94.44 102 GLY A C 1
ATOM 784 O O . GLY A 1 102 ? 1.547 -12.752 -12.614 1.00 94.44 102 GLY A O 1
ATOM 785 N N . PHE A 1 103 ? 1.940 -11.715 -10.670 1.00 94.69 103 PHE A N 1
ATOM 786 C CA . PHE A 1 103 ? 2.838 -10.702 -11.215 1.00 94.69 103 PHE A CA 1
ATOM 787 C C . PHE A 1 103 ? 4.303 -11.131 -11.117 1.00 94.69 103 PHE A C 1
ATOM 789 O O . PHE A 1 103 ? 4.786 -11.560 -10.070 1.00 94.69 103 PHE A O 1
ATOM 796 N N . GLY A 1 104 ? 5.018 -10.997 -12.235 1.00 91.69 104 GLY A N 1
ATOM 797 C CA . GLY A 1 104 ? 6.443 -11.301 -12.329 1.00 91.69 104 GLY A CA 1
ATOM 798 C C . GLY A 1 104 ? 7.348 -10.095 -12.065 1.00 91.69 104 GLY A C 1
ATOM 799 O O . GLY A 1 104 ? 6.898 -8.971 -11.844 1.00 91.69 104 GLY A O 1
ATOM 800 N N . ALA A 1 105 ? 8.657 -10.330 -12.170 1.00 89.69 105 ALA A N 1
ATOM 801 C CA . ALA A 1 105 ? 9.686 -9.308 -11.978 1.00 89.69 105 ALA A CA 1
ATOM 802 C C . ALA A 1 105 ? 9.519 -8.030 -12.836 1.00 89.69 105 ALA A C 1
ATOM 804 O O . ALA A 1 105 ? 9.780 -6.958 -12.296 1.00 89.69 105 ALA A O 1
ATOM 805 N N . PRO A 1 106 ? 9.062 -8.080 -14.109 1.00 92.12 106 PRO A N 1
ATOM 806 C CA . PRO A 1 106 ? 8.854 -6.859 -14.895 1.00 92.12 106 PRO A CA 1
ATOM 807 C C . PRO A 1 106 ? 7.819 -5.915 -14.273 1.00 92.12 106 PRO A C 1
ATOM 809 O O . PRO A 1 106 ? 8.069 -4.723 -14.146 1.00 92.12 106 PRO A O 1
ATOM 812 N N . VAL A 1 107 ? 6.699 -6.464 -13.793 1.00 93.06 107 VAL A N 1
ATOM 813 C CA . VAL A 1 107 ? 5.642 -5.689 -13.126 1.00 93.06 107 VAL A CA 1
ATOM 814 C C . VAL A 1 107 ? 6.158 -5.057 -11.835 1.00 93.06 107 VAL A C 1
ATOM 816 O O . VAL A 1 107 ? 5.888 -3.890 -11.571 1.00 93.06 107 VAL A O 1
ATOM 819 N N . LEU A 1 108 ? 6.933 -5.804 -11.045 1.00 91.25 108 LEU A N 1
ATOM 820 C CA . LEU A 1 108 ? 7.560 -5.280 -9.828 1.00 91.25 108 LEU A CA 1
ATOM 821 C C . LEU A 1 108 ? 8.549 -4.143 -10.123 1.00 91.25 108 LEU A C 1
ATOM 823 O O . LEU A 1 108 ? 8.602 -3.172 -9.373 1.00 91.25 108 LEU A O 1
ATOM 827 N N . ALA A 1 109 ? 9.313 -4.241 -11.214 1.00 90.69 109 ALA A N 1
ATOM 828 C CA . ALA A 1 109 ? 10.240 -3.192 -11.627 1.00 90.69 109 ALA A CA 1
ATOM 829 C C . ALA A 1 109 ? 9.504 -1.906 -12.041 1.00 90.69 109 ALA A C 1
ATOM 831 O O . ALA A 1 109 ? 9.897 -0.819 -11.616 1.00 90.69 109 ALA A O 1
ATOM 832 N N . ASP A 1 110 ? 8.412 -2.027 -12.801 1.00 93.00 110 ASP A N 1
ATOM 833 C CA . ASP A 1 110 ? 7.578 -0.881 -13.180 1.00 93.00 110 ASP A CA 1
ATOM 834 C C . ASP A 1 110 ? 6.918 -0.227 -11.955 1.00 93.00 110 ASP A C 1
ATOM 836 O O . ASP A 1 110 ? 6.889 0.998 -11.843 1.00 93.00 110 ASP A O 1
ATOM 840 N N . LEU A 1 111 ? 6.417 -1.033 -11.011 1.00 92.75 111 LEU A N 1
ATOM 841 C CA . LEU A 1 111 ? 5.820 -0.542 -9.764 1.00 92.75 111 LEU A CA 1
ATOM 842 C C . LEU A 1 111 ? 6.830 0.207 -8.897 1.00 92.75 111 LEU A C 1
ATOM 844 O O . LEU A 1 111 ? 6.506 1.250 -8.332 1.00 92.75 111 LEU A O 1
ATOM 848 N N . LEU A 1 112 ? 8.059 -0.298 -8.818 1.00 90.50 112 LEU A N 1
ATOM 849 C CA . LEU A 1 112 ? 9.139 0.371 -8.111 1.00 90.50 112 LEU A CA 1
ATOM 850 C C . LEU A 1 112 ? 9.471 1.723 -8.757 1.00 90.50 112 LEU A C 1
ATOM 852 O O . LEU A 1 112 ? 9.518 2.732 -8.058 1.00 90.50 112 LEU A O 1
ATOM 856 N N . ALA A 1 113 ? 9.627 1.768 -10.083 1.00 90.12 113 ALA A N 1
ATOM 857 C CA . ALA A 1 113 ? 9.875 3.019 -10.804 1.00 90.12 113 ALA A CA 1
ATOM 858 C C . ALA A 1 113 ? 8.718 4.025 -10.635 1.00 90.12 113 ALA A C 1
ATOM 860 O O . ALA A 1 113 ? 8.930 5.234 -10.490 1.00 90.12 113 ALA A O 1
ATOM 861 N N . TRP A 1 114 ? 7.481 3.527 -10.613 1.00 91.94 114 TRP A N 1
ATOM 862 C CA . TRP A 1 114 ? 6.298 4.330 -10.322 1.00 91.94 114 TRP A CA 1
ATOM 863 C C . TRP A 1 114 ? 6.331 4.907 -8.898 1.00 91.94 114 TRP A C 1
ATOM 865 O O . TRP A 1 114 ? 6.093 6.101 -8.719 1.00 91.94 114 TRP A O 1
ATOM 875 N N . ALA A 1 115 ? 6.681 4.101 -7.894 1.00 89.62 115 ALA A N 1
ATOM 876 C CA . ALA A 1 115 ? 6.753 4.534 -6.500 1.00 89.62 115 ALA A CA 1
ATOM 877 C C . ALA A 1 115 ? 7.895 5.536 -6.245 1.00 89.62 115 ALA A C 1
ATOM 879 O O . ALA A 1 115 ? 7.730 6.469 -5.458 1.00 89.62 115 ALA A O 1
ATOM 880 N N . GLU A 1 116 ? 9.023 5.409 -6.945 1.00 89.44 116 GLU A N 1
ATOM 881 C CA . GLU A 1 116 ? 10.140 6.364 -6.877 1.00 89.44 116 GLU A CA 1
ATOM 882 C C . GLU A 1 116 ? 9.819 7.718 -7.523 1.00 89.44 116 GLU A C 1
ATOM 884 O O . GLU A 1 116 ? 10.453 8.729 -7.211 1.00 89.44 116 GLU A O 1
ATOM 889 N N . SER A 1 117 ? 8.821 7.765 -8.408 1.00 87.00 117 SER A N 1
ATOM 890 C CA . SER A 1 117 ? 8.394 9.017 -9.029 1.00 87.00 117 SER A CA 1
ATOM 891 C C . SER A 1 117 ? 7.761 9.950 -7.984 1.00 87.00 117 SER A C 1
ATOM 893 O O . SER A 1 117 ? 6.998 9.478 -7.133 1.00 87.00 117 SER A O 1
ATOM 895 N N . PRO A 1 118 ? 8.005 11.277 -8.042 1.00 84.31 118 PRO A N 1
ATOM 896 C CA . PRO A 1 118 ? 7.368 12.232 -7.138 1.00 84.31 118 PRO A CA 1
ATOM 897 C C . PRO A 1 118 ? 5.844 12.095 -7.165 1.00 84.31 118 PRO A C 1
ATOM 899 O O . PRO A 1 118 ? 5.259 12.005 -8.245 1.00 84.31 118 PRO A O 1
ATOM 902 N N . ALA A 1 119 ? 5.195 12.132 -5.996 1.00 80.75 119 ALA A N 1
ATOM 903 C CA . ALA A 1 119 ? 3.748 11.921 -5.880 1.00 80.75 119 ALA A CA 1
ATOM 904 C C . ALA A 1 119 ? 2.931 12.829 -6.823 1.00 80.75 119 ALA A C 1
ATOM 906 O O . ALA A 1 119 ? 2.003 12.363 -7.474 1.00 80.75 119 ALA A O 1
ATOM 907 N N . ALA A 1 120 ? 3.339 14.094 -6.983 1.00 80.06 120 ALA A N 1
ATOM 908 C CA . ALA A 1 120 ? 2.683 15.066 -7.865 1.00 80.06 120 ALA A CA 1
ATOM 909 C C . ALA A 1 120 ? 2.783 14.745 -9.372 1.00 80.06 120 ALA A C 1
ATOM 911 O O . ALA A 1 120 ? 2.046 15.321 -10.168 1.00 80.06 120 ALA A O 1
ATOM 912 N N . SER A 1 121 ? 3.696 13.858 -9.776 1.00 82.69 121 SER A N 1
ATOM 913 C CA . SER A 1 121 ? 3.918 13.467 -11.174 1.00 82.69 121 SER A CA 1
ATOM 914 C C . SER A 1 121 ? 3.593 12.002 -11.458 1.00 82.69 121 SER A C 1
ATOM 916 O O . SER A 1 121 ? 3.828 11.545 -12.576 1.00 82.69 121 SER A O 1
ATOM 918 N N . ARG A 1 122 ? 3.087 11.245 -10.474 1.00 85.69 122 ARG A N 1
ATOM 919 C CA . ARG A 1 122 ? 2.742 9.835 -10.680 1.00 85.69 122 ARG A CA 1
ATOM 920 C C . ARG A 1 122 ? 1.536 9.731 -11.618 1.00 85.69 122 ARG A C 1
ATOM 922 O O . ARG A 1 122 ? 0.471 10.257 -11.295 1.00 85.69 122 ARG A O 1
ATOM 929 N N . PRO A 1 123 ? 1.660 9.051 -12.770 1.00 85.88 123 PRO A N 1
ATOM 930 C CA . PRO A 1 123 ? 0.487 8.701 -13.559 1.00 85.88 123 PRO A CA 1
ATOM 931 C C . PRO A 1 123 ? -0.339 7.638 -12.811 1.00 85.88 123 PRO A C 1
ATOM 933 O O . PRO A 1 123 ? 0.161 7.027 -11.864 1.00 85.88 123 PRO A O 1
ATOM 936 N N . PRO A 1 124 ? -1.574 7.338 -13.246 1.00 86.50 124 PRO A N 1
ATOM 937 C CA . PRO A 1 124 ? -2.298 6.170 -12.749 1.00 86.50 124 PRO A CA 1
ATOM 938 C C . PRO A 1 124 ? -1.441 4.897 -12.857 1.00 86.50 124 PRO A C 1
ATOM 940 O O . PRO A 1 124 ? -0.803 4.676 -13.889 1.00 86.50 124 PRO A O 1
ATOM 943 N N . VAL A 1 125 ? -1.437 4.055 -11.814 1.00 85.12 125 VAL A N 1
ATOM 944 C CA . VAL A 1 125 ? -0.543 2.878 -11.724 1.00 85.12 125 VAL A CA 1
ATOM 945 C C . VAL A 1 125 ? -0.689 1.929 -12.920 1.00 85.12 125 VAL A C 1
ATOM 947 O O . VAL A 1 125 ? 0.289 1.405 -13.442 1.00 85.12 125 VAL A O 1
ATOM 950 N N . GLU A 1 126 ? -1.906 1.781 -13.439 1.00 86.88 126 GLU A N 1
ATOM 951 C CA . GLU A 1 126 ? -2.205 0.948 -14.608 1.00 86.88 1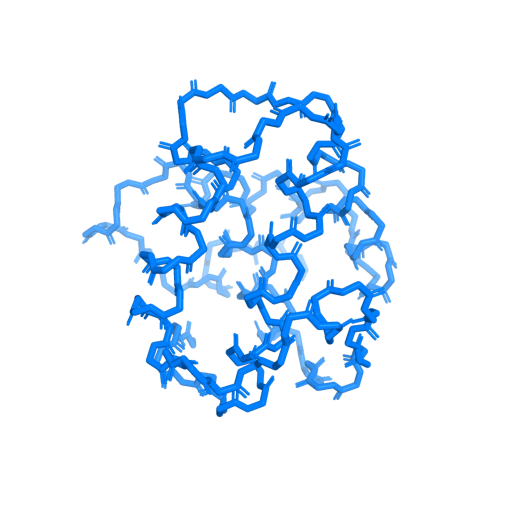26 GLU A CA 1
ATOM 952 C C . GLU A 1 126 ? -1.575 1.471 -15.904 1.00 86.88 126 GLU A C 1
ATOM 954 O O . GLU A 1 126 ? -1.293 0.689 -16.807 1.00 86.88 126 GLU A O 1
ATOM 959 N N . THR A 1 127 ? -1.339 2.781 -15.993 1.00 85.94 127 THR A N 1
ATOM 960 C CA . THR A 1 127 ? -0.671 3.419 -17.132 1.00 85.94 127 THR A CA 1
ATOM 961 C C . THR A 1 127 ? 0.847 3.255 -17.048 1.00 85.94 127 THR A C 1
ATOM 963 O O . THR A 1 127 ? 1.518 3.195 -18.078 1.00 85.94 127 THR A O 1
ATOM 966 N N . ALA A 1 128 ? 1.391 3.196 -15.829 1.00 81.56 128 ALA A N 1
ATOM 967 C CA . ALA A 1 128 ? 2.824 3.050 -15.583 1.00 81.56 128 ALA A CA 1
ATOM 968 C C 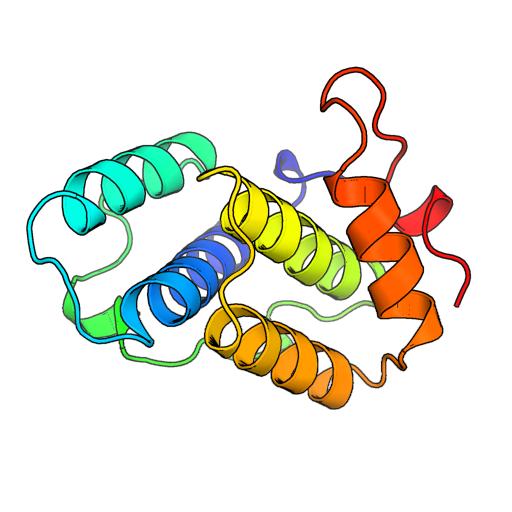. ALA A 1 128 ? 3.319 1.610 -15.743 1.00 81.56 128 ALA A C 1
ATOM 970 O O . ALA A 1 128 ? 4.447 1.403 -16.178 1.00 81.56 128 ALA A O 1
ATOM 971 N N . VAL A 1 129 ? 2.477 0.632 -15.402 1.00 83.62 129 VAL A N 1
ATOM 972 C CA . VAL A 1 129 ? 2.862 -0.779 -15.318 1.00 83.62 129 VAL A CA 1
ATOM 973 C C . VAL A 1 129 ? 2.403 -1.549 -16.550 1.00 83.62 129 VAL A C 1
ATOM 975 O O . VAL A 1 129 ? 1.213 -1.857 -16.710 1.00 83.62 129 VAL A O 1
ATOM 978 N N . LYS A 1 130 ? 3.364 -1.921 -17.401 1.00 74.19 130 LYS A N 1
ATOM 979 C CA . LYS A 1 130 ? 3.120 -2.686 -18.627 1.00 74.19 130 LYS A CA 1
ATOM 980 C C . LYS A 1 130 ? 3.332 -4.173 -18.340 1.00 74.19 130 LYS A C 1
ATOM 982 O O . LYS A 1 130 ? 4.458 -4.654 -18.281 1.00 74.19 130 LYS A O 1
ATOM 987 N N . GLY A 1 131 ? 2.231 -4.904 -18.164 1.00 60.72 131 GLY A N 1
ATOM 988 C CA . GLY A 1 131 ? 2.247 -6.339 -17.850 1.00 60.72 131 GLY A CA 1
ATOM 989 C C . GLY A 1 131 ? 0.911 -7.014 -18.072 1.00 60.72 131 GLY A C 1
ATOM 990 O O . GLY A 1 131 ? -0.051 -6.608 -17.381 1.00 60.72 131 GLY A O 1
#

pLDDT: mean 84.69, std 11.41, range [47.88, 95.88]

Foldseek 3Di:
DALVPQDLLLLVLLLLLLLCLVCQVVDDDPVSVVLSQVSCVVNVCHPVADPVCSPPRDDPVSQVDPLSLLNSLLVSLLSCCVVVDHDPSSVVSSVVSCVVVVHDPQQNVQSNVLSPDPPVPRDRSVVSGDD